Protein AF-A0A172Y1Y1-F1 (afdb_monomer_lite)

Organism: NCBI:txid1685010

Secondary structure (DSSP, 8-state):
---EE-TTTS-TT-EEEE-TTS---BTTB-EEE-SSEEEESEEEE-S-SS--EEEESSTT-EEEESS-EEPPTT-EEE-SEEEE--SSS-EEEE-TT-BB-SEEEE-SSSEEEESS-EEEEEEEEEE-SEEEE-TT--EEEEEES-SS---S-EEEE-TTPPEEEEEE--GGG-EEE---

Structure (mmCIF, N/CA/C/O backbone):
data_AF-A0A172Y1Y1-F1
#
_entry.id   AF-A0A172Y1Y1-F1
#
loop_
_atom_site.group_PDB
_atom_site.id
_atom_site.type_symbol
_atom_site.label_atom_id
_atom_site.label_alt_id
_atom_site.label_comp_id
_atom_site.label_asym_id
_atom_site.label_entity_id
_atom_site.label_seq_id
_atom_site.pdbx_PDB_ins_code
_atom_site.Cartn_x
_atom_site.Cartn_y
_atom_site.Cartn_z
_atom_site.occupancy
_atom_site.B_iso_or_equiv
_atom_site.auth_seq_id
_atom_site.auth_comp_id
_atom_site.auth_asym_id
_atom_site.auth_atom_id
_atom_site.pdbx_PDB_model_num
ATOM 1 N N . MET A 1 1 ? 12.593 6.232 -21.338 1.00 42.94 1 MET A N 1
ATOM 2 C CA . MET A 1 1 ? 11.760 7.254 -20.679 1.00 42.94 1 MET A CA 1
ATOM 3 C C . MET A 1 1 ? 11.724 6.857 -19.220 1.00 42.94 1 MET A C 1
ATOM 5 O O . MET A 1 1 ? 11.382 5.720 -18.938 1.00 42.94 1 MET A O 1
ATOM 9 N N . GLU A 1 2 ? 12.239 7.693 -18.331 1.00 46.41 2 GLU A N 1
ATOM 10 C CA . GLU A 1 2 ? 12.316 7.378 -16.904 1.00 46.41 2 GLU A CA 1
ATOM 11 C C . GLU A 1 2 ? 10.924 7.596 -16.297 1.00 46.41 2 GLU A C 1
ATOM 13 O O . GLU A 1 2 ? 10.360 8.683 -16.427 1.00 46.41 2 GLU A O 1
ATOM 18 N N . HIS A 1 3 ? 10.318 6.560 -15.716 1.00 62.78 3 HIS A N 1
ATOM 19 C CA . HIS A 1 3 ? 8.950 6.640 -15.205 1.00 62.78 3 HIS A CA 1
ATOM 20 C C . HIS A 1 3 ? 8.958 7.238 -13.791 1.00 62.78 3 HIS A C 1
ATOM 22 O O . HIS A 1 3 ? 8.973 6.529 -12.790 1.00 62.78 3 HIS A O 1
ATOM 28 N N . GLN A 1 4 ? 9.000 8.563 -13.703 1.00 65.19 4 GLN A N 1
ATOM 29 C CA . GLN A 1 4 ? 8.996 9.281 -12.428 1.00 65.19 4 GLN A CA 1
ATOM 30 C C . GLN A 1 4 ? 7.558 9.581 -11.968 1.00 65.19 4 GLN A C 1
ATOM 32 O O . GLN A 1 4 ? 6.701 9.934 -12.779 1.00 65.19 4 GLN A O 1
ATOM 37 N N . PHE A 1 5 ? 7.292 9.446 -10.666 1.00 65.81 5 PHE A N 1
ATOM 38 C CA . PHE A 1 5 ? 6.004 9.759 -10.041 1.00 65.81 5 PHE A CA 1
ATOM 39 C C . PHE A 1 5 ? 6.168 10.984 -9.121 1.00 65.81 5 PHE A C 1
ATOM 41 O O . PHE A 1 5 ? 6.766 10.886 -8.047 1.00 65.81 5 PHE A O 1
ATOM 48 N N . GLN A 1 6 ? 5.683 12.149 -9.572 1.00 56.75 6 GLN A N 1
ATOM 49 C CA . GLN A 1 6 ? 5.956 13.474 -8.987 1.00 56.75 6 GLN A CA 1
ATOM 50 C C . GLN A 1 6 ? 4.693 14.196 -8.490 1.00 56.75 6 GLN A C 1
ATOM 52 O O . GLN A 1 6 ? 3.586 13.936 -8.962 1.00 56.75 6 GLN A O 1
ATOM 57 N N . GLN A 1 7 ? 4.887 15.132 -7.551 1.00 44.12 7 GLN A N 1
ATOM 58 C CA . GLN A 1 7 ? 3.869 16.091 -7.108 1.00 44.12 7 GLN A CA 1
ATOM 59 C C . GLN A 1 7 ? 3.574 17.062 -8.257 1.00 44.12 7 GLN A C 1
ATOM 61 O O . GLN A 1 7 ? 4.461 17.323 -9.065 1.00 44.12 7 GLN A O 1
ATOM 66 N N . ASP A 1 8 ? 2.340 17.557 -8.344 1.00 44.25 8 ASP A N 1
ATOM 67 C CA . ASP A 1 8 ? 1.837 18.475 -9.385 1.00 44.25 8 ASP A CA 1
ATOM 68 C C . ASP A 1 8 ? 1.696 17.887 -10.804 1.00 44.25 8 ASP A C 1
ATOM 70 O O . ASP A 1 8 ? 1.187 18.555 -11.702 1.00 44.25 8 ASP A O 1
ATOM 74 N N . VAL A 1 9 ? 2.046 16.610 -10.999 1.00 56.53 9 VAL A N 1
ATOM 75 C CA . VAL A 1 9 ? 1.754 15.859 -12.237 1.00 56.53 9 VAL A CA 1
ATOM 76 C C . VAL A 1 9 ? 0.433 15.084 -12.127 1.00 56.53 9 VAL A C 1
ATOM 78 O O . VAL A 1 9 ? -0.249 14.878 -13.130 1.00 56.53 9 VAL A O 1
ATOM 81 N N . TYR A 1 10 ? 0.030 14.704 -10.909 1.00 62.12 10 TYR A N 1
ATOM 82 C CA . TYR A 1 10 ? -1.173 13.910 -10.653 1.00 62.12 10 TYR A CA 1
ATOM 83 C C . TYR A 1 10 ? -1.943 14.456 -9.436 1.00 62.12 10 TYR A C 1
ATOM 85 O O . TYR A 1 10 ? -1.545 14.206 -8.298 1.00 62.12 10 TYR A O 1
ATOM 93 N N . PRO A 1 11 ? -3.034 15.223 -9.626 1.00 67.62 11 PRO A N 1
ATOM 94 C CA . PRO A 1 11 ? -3.886 15.650 -8.516 1.00 67.62 11 PRO A CA 1
ATOM 95 C C . PRO A 1 11 ? -4.591 14.465 -7.819 1.00 67.62 11 PRO A C 1
ATOM 97 O O . PRO A 1 11 ? -4.725 13.399 -8.430 1.00 67.62 11 PRO A O 1
ATOM 100 N N . PRO A 1 12 ? -5.144 14.655 -6.601 1.00 66.25 12 PRO A N 1
ATOM 101 C CA . PRO A 1 12 ? -5.917 13.655 -5.837 1.00 66.25 12 PRO A CA 1
ATOM 102 C C . PRO A 1 12 ? -7.117 13.025 -6.562 1.00 66.25 12 PRO A C 1
ATOM 104 O O . PRO A 1 12 ? -7.664 12.031 -6.096 1.00 66.25 12 PRO A O 1
ATOM 107 N N . GLU A 1 13 ? -7.535 13.606 -7.685 1.00 78.25 13 GLU A N 1
ATOM 108 C CA . GLU A 1 13 ? -8.611 13.136 -8.569 1.00 78.25 13 GLU A CA 1
ATOM 109 C C . GLU A 1 13 ? -8.103 12.130 -9.627 1.00 78.25 13 GLU A C 1
ATOM 111 O O . GLU A 1 13 ? -8.882 11.460 -10.301 1.00 78.25 13 GLU A O 1
ATOM 116 N N . THR A 1 14 ? -6.783 12.003 -9.794 1.00 84.38 14 THR A N 1
ATOM 117 C CA . THR A 1 14 ? -6.180 11.261 -10.907 1.00 84.38 14 THR A CA 1
ATOM 118 C C . THR A 1 14 ? -6.249 9.753 -10.722 1.00 84.38 14 THR A C 1
ATOM 120 O O . THR A 1 14 ? -5.882 9.224 -9.676 1.00 84.38 14 THR A O 1
ATOM 123 N N . ILE A 1 15 ? -6.610 9.038 -11.784 1.00 88.00 15 ILE A N 1
ATOM 124 C CA . ILE A 1 15 ? -6.483 7.581 -11.862 1.00 88.00 15 ILE A CA 1
ATOM 125 C C . ILE A 1 15 ? -5.181 7.231 -12.587 1.00 88.00 15 ILE A C 1
ATOM 127 O O . ILE A 1 15 ? -4.962 7.654 -13.719 1.00 88.00 15 ILE A O 1
ATOM 131 N N . ILE A 1 16 ? -4.331 6.438 -11.939 1.00 91.38 16 ILE A N 1
ATOM 132 C CA . ILE A 1 16 ? -3.037 5.992 -12.456 1.00 91.38 16 ILE A CA 1
ATOM 133 C C . ILE A 1 16 ? -3.127 4.527 -12.867 1.00 91.38 16 ILE A C 1
ATOM 135 O O . ILE A 1 16 ? -3.563 3.679 -12.086 1.00 91.38 16 ILE A O 1
ATOM 139 N N . PHE A 1 17 ? -2.678 4.223 -14.083 1.00 91.50 17 PHE A N 1
ATOM 140 C CA . PHE A 1 17 ? -2.706 2.873 -14.634 1.00 91.50 17 PHE A CA 1
ATOM 141 C C . PHE A 1 17 ? -1.352 2.497 -15.239 1.00 91.50 17 PHE A C 1
ATOM 143 O O . PHE A 1 17 ? -0.873 3.162 -16.157 1.00 91.50 17 PHE A O 1
ATOM 150 N N . PHE A 1 18 ? -0.766 1.409 -14.743 1.00 94.75 18 PHE A N 1
ATOM 151 C CA . PHE A 1 18 ? 0.423 0.780 -15.306 1.00 94.75 18 PHE A CA 1
ATOM 152 C C . PHE A 1 18 ? 0.063 -0.587 -15.892 1.00 94.75 18 PHE A C 1
ATOM 154 O O . PHE A 1 18 ? -0.494 -1.438 -15.195 1.00 94.75 18 PHE A O 1
ATOM 161 N N . ASN A 1 19 ? 0.390 -0.805 -17.166 1.00 93.44 19 ASN A N 1
ATOM 162 C CA . ASN A 1 19 ? 0.084 -2.028 -17.904 1.00 93.44 19 ASN A CA 1
ATOM 163 C C . ASN A 1 19 ? 1.191 -2.441 -18.882 1.00 93.44 19 ASN A C 1
ATOM 165 O O . ASN A 1 19 ? 2.274 -1.861 -18.912 1.00 93.44 19 ASN A O 1
ATOM 169 N N . GLN A 1 20 ? 0.898 -3.430 -19.729 1.00 92.44 20 GLN A N 1
ATOM 170 C CA . GLN A 1 20 ? 1.795 -3.907 -20.789 1.00 92.44 20 GLN A CA 1
ATOM 171 C C . GLN A 1 20 ? 2.291 -2.812 -21.753 1.00 92.44 20 GLN A C 1
ATOM 173 O O . GLN A 1 20 ? 3.304 -2.998 -22.419 1.00 92.44 20 GLN A O 1
ATOM 178 N N . PHE A 1 21 ? 1.593 -1.676 -21.838 1.00 91.69 21 PHE A N 1
ATOM 179 C CA . PHE A 1 21 ? 1.941 -0.535 -22.687 1.00 91.69 21 PHE A CA 1
ATOM 180 C C . PHE A 1 21 ? 2.674 0.579 -21.927 1.00 91.69 21 PHE A C 1
ATOM 182 O O . PHE A 1 21 ? 3.072 1.570 -22.532 1.00 91.69 21 PHE A O 1
ATOM 189 N N . SER A 1 22 ? 2.907 0.421 -20.623 1.00 90.06 22 SER A N 1
ATOM 190 C CA . SER A 1 22 ? 3.614 1.401 -19.791 1.00 90.06 22 SER A CA 1
ATOM 191 C C . SER A 1 22 ? 5.136 1.338 -19.916 1.00 90.06 22 SER A C 1
ATOM 193 O O . SER A 1 22 ? 5.825 1.964 -19.123 1.00 90.06 22 SER A O 1
ATOM 195 N N . GLY A 1 23 ? 5.666 0.613 -20.903 1.00 87.81 23 GLY A N 1
ATOM 196 C CA . GLY A 1 23 ? 7.103 0.452 -21.110 1.00 87.81 23 GLY A CA 1
ATOM 197 C C . GLY A 1 23 ? 7.734 -0.632 -20.232 1.00 87.81 23 GLY A C 1
ATOM 198 O O . GLY A 1 23 ? 7.059 -1.382 -19.527 1.00 87.81 23 GLY A O 1
ATOM 199 N N . ALA A 1 24 ? 9.061 -0.745 -20.319 1.00 90.50 24 ALA A N 1
ATOM 200 C CA . ALA A 1 24 ? 9.832 -1.727 -19.565 1.00 90.50 24 ALA A CA 1
ATOM 201 C C . ALA A 1 24 ? 10.089 -1.222 -18.138 1.00 90.50 24 ALA A C 1
ATOM 203 O O . ALA A 1 24 ? 11.012 -0.444 -17.905 1.00 90.50 24 ALA A O 1
ATOM 204 N N . ILE A 1 25 ? 9.281 -1.689 -17.186 1.00 94.81 25 ILE A N 1
ATOM 205 C CA . ILE A 1 25 ? 9.436 -1.375 -15.763 1.00 94.81 25 ILE A CA 1
ATOM 206 C C . ILE A 1 25 ? 10.110 -2.560 -15.073 1.00 94.81 25 ILE A C 1
ATOM 208 O O . ILE A 1 25 ? 9.633 -3.690 -15.143 1.00 94.81 25 ILE A O 1
ATOM 212 N N . SER A 1 26 ? 11.238 -2.315 -14.411 1.00 95.06 26 SER A N 1
ATOM 213 C CA . SER A 1 26 ? 12.052 -3.355 -13.766 1.00 95.06 26 SER A CA 1
ATOM 214 C C . SER A 1 26 ? 12.946 -2.755 -12.681 1.00 95.06 26 SER A C 1
ATOM 216 O O . SER A 1 26 ? 12.922 -1.550 -12.455 1.00 95.06 26 SER A O 1
ATOM 218 N N . SER A 1 27 ? 13.795 -3.556 -12.036 1.00 94.50 27 SER A N 1
ATOM 219 C CA . SER A 1 27 ? 14.809 -3.028 -11.112 1.00 94.50 27 SER A CA 1
ATOM 220 C C . SER A 1 27 ? 15.842 -2.111 -11.780 1.00 94.50 27 SER A C 1
ATOM 222 O O . SER A 1 27 ? 16.372 -1.223 -11.120 1.00 94.50 27 SER A O 1
ATOM 224 N N . ALA A 1 28 ? 16.108 -2.287 -13.079 1.00 94.25 28 ALA A N 1
ATOM 225 C CA . ALA A 1 28 ? 17.008 -1.426 -13.849 1.00 94.25 28 ALA A CA 1
ATOM 226 C C . ALA A 1 28 ? 16.331 -0.130 -14.333 1.00 94.25 28 ALA A C 1
ATOM 228 O O . ALA A 1 28 ? 16.999 0.799 -14.781 1.00 94.25 28 ALA A O 1
ATOM 229 N N . SER A 1 29 ? 15.000 -0.072 -14.296 1.00 93.81 29 SER A N 1
ATOM 230 C CA . SER A 1 29 ? 14.203 1.090 -14.705 1.00 93.81 29 SER A CA 1
ATOM 231 C C . SER A 1 29 ? 12.899 1.112 -13.902 1.00 93.81 29 SER A C 1
ATOM 233 O O . SER A 1 29 ? 11.846 0.736 -14.426 1.00 93.81 29 SER A O 1
ATOM 235 N N . PRO A 1 30 ? 12.968 1.447 -12.602 1.00 95.56 30 PRO A N 1
ATOM 236 C CA . PRO A 1 30 ? 11.804 1.414 -11.730 1.00 95.56 30 PRO A CA 1
ATOM 237 C C . PRO A 1 30 ? 10.872 2.594 -11.981 1.00 95.56 30 PRO A C 1
ATOM 239 O O . PRO A 1 30 ? 11.288 3.642 -12.477 1.00 95.56 30 PRO A O 1
ATOM 242 N N . VAL A 1 31 ? 9.622 2.451 -11.537 1.00 95.75 31 VAL A N 1
ATOM 243 C CA . VAL A 1 31 ? 8.805 3.625 -11.226 1.00 95.75 31 VAL A CA 1
ATOM 244 C C . VAL A 1 31 ? 9.222 4.123 -9.850 1.00 95.75 31 VAL A C 1
ATOM 246 O O . VAL A 1 31 ? 9.234 3.342 -8.900 1.00 95.75 31 VAL A O 1
ATOM 249 N N . THR A 1 32 ? 9.563 5.406 -9.738 1.00 95.69 32 THR A N 1
ATOM 250 C CA . THR A 1 32 ? 10.076 5.979 -8.485 1.00 95.69 32 THR A CA 1
ATOM 251 C C . THR A 1 32 ? 9.197 7.126 -7.999 1.00 95.69 32 THR A C 1
ATOM 253 O O . THR A 1 32 ? 8.946 8.078 -8.736 1.00 95.69 32 THR A O 1
ATOM 256 N N . VAL A 1 33 ? 8.776 7.078 -6.732 1.00 95.06 33 VAL A N 1
ATOM 257 C CA . VAL A 1 33 ? 8.280 8.252 -6.002 1.00 95.06 33 VAL A CA 1
ATOM 258 C C . VAL A 1 33 ? 9.491 9.114 -5.653 1.00 95.06 33 VAL A C 1
ATOM 260 O O . VAL A 1 33 ? 10.210 8.842 -4.686 1.00 95.06 33 VAL A O 1
ATOM 263 N N . ASN A 1 34 ? 9.757 10.135 -6.462 1.00 91.94 34 ASN A N 1
ATOM 264 C CA . ASN A 1 34 ? 10.954 10.984 -6.369 1.00 91.94 34 ASN A CA 1
ATOM 265 C C . ASN A 1 34 ? 10.668 12.399 -5.838 1.00 91.94 34 ASN A C 1
ATOM 267 O O . ASN A 1 34 ? 11.529 13.271 -5.899 1.00 91.94 34 ASN A O 1
ATOM 271 N N . THR A 1 35 ? 9.482 12.611 -5.276 1.00 88.81 35 THR A N 1
ATOM 272 C CA . THR A 1 35 ? 9.077 13.831 -4.569 1.00 88.81 35 THR A CA 1
ATOM 273 C C . THR A 1 35 ? 8.783 13.522 -3.099 1.00 88.81 35 THR A C 1
ATOM 275 O O . THR A 1 35 ? 8.554 12.367 -2.736 1.00 88.81 35 THR A O 1
ATOM 278 N N . THR A 1 36 ? 8.732 14.552 -2.254 1.00 90.94 36 THR A N 1
ATOM 279 C CA . THR A 1 36 ? 8.300 14.422 -0.858 1.00 90.94 36 THR A CA 1
ATOM 280 C C . THR A 1 36 ? 6.903 13.807 -0.755 1.00 90.94 36 THR A C 1
ATOM 282 O O . THR A 1 36 ? 6.695 12.914 0.065 1.00 90.94 36 THR A O 1
ATOM 285 N N . THR A 1 37 ? 5.961 14.246 -1.595 1.00 91.38 37 THR A N 1
ATOM 286 C CA . THR A 1 37 ? 4.584 13.733 -1.615 1.00 91.38 37 THR A CA 1
ATOM 287 C C . THR A 1 37 ? 4.105 13.553 -3.045 1.00 91.38 37 THR A C 1
ATOM 289 O O . THR A 1 37 ? 4.014 14.526 -3.780 1.00 91.38 37 THR A O 1
ATOM 292 N N . ALA A 1 38 ? 3.766 12.331 -3.439 1.00 92.94 38 ALA A N 1
ATOM 293 C CA . ALA A 1 38 ? 3.063 12.063 -4.688 1.00 92.94 38 ALA A CA 1
ATOM 294 C C . ALA A 1 38 ? 1.638 11.594 -4.398 1.00 92.94 38 ALA A C 1
ATOM 296 O O . ALA A 1 38 ? 1.398 10.938 -3.383 1.00 92.94 38 ALA A O 1
ATOM 297 N N . GLU A 1 39 ? 0.692 11.929 -5.271 1.00 93.50 39 GLU A N 1
ATOM 298 C CA . GLU A 1 39 ? -0.735 11.772 -4.991 1.00 93.50 39 GLU A CA 1
ATOM 299 C C . GLU A 1 39 ? -1.476 11.131 -6.166 1.00 93.50 39 GLU A C 1
ATOM 301 O O . GLU A 1 39 ? -1.109 11.303 -7.325 1.00 93.50 39 GLU A O 1
ATOM 306 N N . CYS A 1 40 ? -2.516 10.359 -5.868 1.00 94.25 40 CYS A N 1
ATOM 307 C CA . CYS A 1 40 ? -3.469 9.859 -6.857 1.00 94.25 40 CYS A CA 1
ATOM 308 C C . CYS A 1 40 ? -4.797 9.506 -6.187 1.00 94.25 40 CYS A C 1
ATOM 310 O O . CYS A 1 40 ? -4.840 9.226 -4.990 1.00 94.25 40 CYS A O 1
ATOM 312 N N . ASN A 1 41 ? -5.878 9.471 -6.960 1.00 94.75 41 ASN A N 1
ATOM 313 C CA . ASN A 1 41 ? -7.135 8.886 -6.519 1.00 94.75 41 ASN A CA 1
ATOM 314 C C . ASN A 1 41 ? -7.008 7.365 -6.460 1.00 94.75 41 ASN A C 1
ATOM 316 O O . ASN A 1 41 ? -6.939 6.782 -5.384 1.00 94.75 4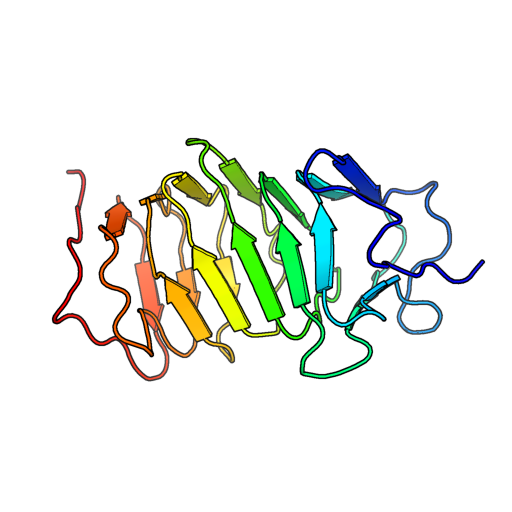1 ASN A O 1
ATOM 320 N N . ASN A 1 42 ? -6.905 6.734 -7.628 1.00 96.62 42 ASN A N 1
ATOM 321 C CA . ASN A 1 42 ? -6.781 5.291 -7.761 1.00 96.62 42 ASN A CA 1
ATOM 322 C C . ASN A 1 42 ? -5.454 4.958 -8.426 1.00 96.62 42 ASN A C 1
ATOM 324 O O . ASN A 1 42 ? -5.009 5.679 -9.319 1.00 96.62 42 ASN A O 1
ATOM 328 N N . ILE A 1 43 ? -4.861 3.834 -8.045 1.00 97.31 43 ILE A N 1
ATOM 329 C CA . ILE A 1 43 ? -3.676 3.300 -8.713 1.00 97.31 43 ILE A CA 1
ATOM 330 C C . ILE A 1 43 ? -3.881 1.831 -9.045 1.00 97.31 43 ILE A C 1
ATOM 332 O O . ILE A 1 43 ? -4.360 1.046 -8.229 1.00 97.31 43 ILE A O 1
ATOM 336 N N . THR A 1 44 ? -3.547 1.442 -10.268 1.00 98.12 44 THR A N 1
ATOM 337 C CA . THR A 1 44 ? -3.659 0.056 -10.717 1.00 98.12 44 THR A CA 1
ATOM 338 C C . THR A 1 44 ? -2.430 -0.349 -11.508 1.00 98.12 44 THR A C 1
ATOM 340 O O . THR A 1 44 ? -2.030 0.328 -12.451 1.00 98.12 44 THR A O 1
ATOM 343 N N . TRP A 1 45 ? -1.864 -1.486 -11.125 1.00 98.06 45 TRP A N 1
ATOM 344 C CA . TRP A 1 45 ? -0.819 -2.202 -11.838 1.00 98.06 45 TRP A CA 1
ATOM 345 C C . TRP A 1 45 ? -1.399 -3.516 -12.346 1.00 98.06 45 TRP A C 1
ATOM 347 O O . TRP A 1 45 ? -1.857 -4.334 -11.548 1.00 98.06 45 TRP A O 1
ATOM 357 N N . ASN A 1 46 ? -1.399 -3.721 -13.663 1.00 96.31 46 ASN A N 1
ATOM 358 C CA . ASN A 1 46 ? -1.902 -4.952 -14.263 1.00 96.31 46 ASN A CA 1
ATOM 359 C C . ASN A 1 46 ? -1.310 -5.215 -15.655 1.00 96.31 46 ASN A C 1
ATOM 361 O O . ASN A 1 46 ? -1.469 -4.409 -16.567 1.00 96.31 46 ASN A O 1
ATOM 365 N N . GLY A 1 47 ? -0.695 -6.378 -15.849 1.00 95.62 47 GLY A N 1
ATOM 366 C CA . GLY A 1 47 ? -0.124 -6.801 -17.129 1.00 95.62 47 GLY A CA 1
ATOM 367 C C . GLY A 1 47 ? 1.213 -6.146 -17.499 1.00 95.62 47 GLY A C 1
ATOM 368 O O . GLY A 1 47 ? 1.648 -6.277 -18.638 1.00 95.62 47 GLY A O 1
ATOM 369 N N . VAL A 1 48 ? 1.890 -5.449 -16.583 1.00 96.06 48 VAL A N 1
ATOM 370 C CA . VAL A 1 48 ? 3.271 -4.988 -16.794 1.00 96.06 48 VAL A CA 1
ATOM 371 C C . VAL A 1 48 ? 4.192 -6.208 -16.888 1.00 96.06 48 VAL A C 1
ATOM 373 O O . VAL A 1 48 ? 4.163 -7.084 -16.026 1.00 96.06 48 VAL A O 1
ATOM 376 N N . ALA A 1 49 ? 5.007 -6.289 -17.937 1.00 94.12 49 ALA A N 1
ATOM 377 C CA . ALA A 1 49 ? 5.855 -7.454 -18.174 1.00 94.12 49 ALA A CA 1
ATOM 378 C C . ALA A 1 49 ? 6.928 -7.642 -17.081 1.00 94.12 49 ALA A C 1
ATOM 380 O O . ALA A 1 49 ? 7.511 -6.678 -16.586 1.00 94.12 49 ALA A O 1
ATOM 381 N N . GLY A 1 50 ? 7.239 -8.902 -16.759 1.00 94.56 50 GLY A N 1
ATOM 382 C CA . GLY A 1 50 ? 8.309 -9.262 -15.826 1.00 94.56 50 GLY A CA 1
ATOM 383 C C . GLY A 1 50 ? 7.975 -8.979 -14.357 1.00 94.56 50 GLY A C 1
ATOM 384 O O . GLY A 1 50 ? 6.866 -9.238 -13.896 1.00 94.56 50 GLY A O 1
ATOM 385 N N . THR A 1 51 ? 8.970 -8.486 -13.615 1.00 97.31 51 THR A N 1
ATOM 386 C CA . THR A 1 51 ? 8.888 -8.158 -12.182 1.00 97.31 51 THR A CA 1
ATOM 387 C C . THR A 1 51 ? 9.032 -6.642 -12.018 1.00 97.31 51 THR A C 1
ATOM 389 O O . THR A 1 51 ? 10.145 -6.154 -11.791 1.00 97.31 51 THR A O 1
ATOM 392 N N . PRO A 1 52 ? 7.946 -5.866 -12.180 1.00 97.62 52 PRO A N 1
ATOM 393 C CA . PRO A 1 52 ? 8.021 -4.416 -12.070 1.00 97.62 52 PRO A CA 1
ATOM 394 C C . PRO A 1 52 ? 8.420 -3.984 -10.657 1.00 97.62 52 PRO A C 1
ATOM 396 O O . PRO A 1 52 ? 7.993 -4.585 -9.668 1.00 97.62 52 PRO A O 1
ATOM 399 N N . LEU A 1 53 ? 9.228 -2.926 -10.571 1.00 98.06 53 LEU A N 1
ATOM 400 C CA . LEU A 1 53 ? 9.639 -2.302 -9.316 1.00 98.06 53 LEU A CA 1
ATOM 401 C C . LEU A 1 53 ? 8.974 -0.931 -9.177 1.00 98.06 53 LEU A C 1
ATOM 403 O O . LEU A 1 53 ? 9.137 -0.072 -10.046 1.00 98.06 53 LEU A O 1
ATOM 407 N N . PHE A 1 54 ? 8.268 -0.736 -8.063 1.00 98.06 54 PHE A N 1
ATOM 408 C CA . PHE A 1 54 ? 7.763 0.561 -7.629 1.00 98.06 54 PHE A CA 1
ATOM 409 C C . PHE A 1 54 ? 8.402 0.926 -6.289 1.00 98.06 54 PHE A C 1
ATOM 411 O O . PHE A 1 54 ? 8.187 0.226 -5.298 1.00 98.06 54 PHE A O 1
ATOM 418 N N . ASN A 1 55 ? 9.214 1.980 -6.249 1.00 97.69 55 ASN A N 1
ATOM 419 C CA . ASN A 1 55 ? 9.997 2.348 -5.069 1.00 97.69 55 ASN A CA 1
ATOM 420 C C . ASN A 1 55 ? 9.904 3.842 -4.733 1.00 97.69 55 ASN A C 1
ATOM 422 O O . ASN A 1 55 ? 9.307 4.638 -5.454 1.00 97.69 55 ASN A O 1
ATOM 426 N N . SER A 1 56 ? 10.505 4.217 -3.606 1.00 97.00 56 SER A N 1
ATOM 427 C CA . SER A 1 56 ? 10.749 5.612 -3.238 1.00 97.00 56 SER A CA 1
ATOM 428 C C . SER A 1 56 ? 12.221 5.962 -3.438 1.00 97.00 56 SER A C 1
ATOM 430 O O . SER A 1 56 ? 13.091 5.152 -3.129 1.00 97.00 56 SER A O 1
ATOM 432 N N . ALA A 1 57 ? 12.507 7.193 -3.872 1.00 95.50 57 ALA A N 1
ATOM 433 C CA . ALA A 1 57 ? 13.884 7.689 -3.935 1.00 95.50 57 ALA A CA 1
ATOM 434 C C . ALA A 1 57 ? 14.496 7.879 -2.533 1.00 95.50 57 ALA A C 1
ATOM 436 O O . ALA A 1 57 ? 15.683 7.638 -2.343 1.00 95.50 57 ALA A O 1
ATOM 437 N N . ASN A 1 58 ? 13.681 8.284 -1.548 1.00 94.69 58 ASN A N 1
ATOM 438 C CA . ASN A 1 58 ? 14.097 8.508 -0.161 1.00 94.69 58 ASN A CA 1
ATOM 439 C C . ASN A 1 58 ? 13.119 7.877 0.838 1.00 94.69 58 ASN A C 1
ATOM 441 O O . ASN A 1 58 ? 11.940 7.688 0.538 1.00 94.69 58 ASN A O 1
ATOM 445 N N . ALA A 1 59 ? 13.586 7.636 2.067 1.00 94.25 59 ALA A N 1
ATOM 446 C CA . ALA A 1 59 ? 12.790 7.021 3.135 1.00 94.25 59 ALA A CA 1
ATOM 447 C C . ALA A 1 59 ? 11.605 7.881 3.627 1.00 94.25 59 ALA A C 1
ATOM 449 O O . ALA A 1 59 ? 10.697 7.359 4.266 1.00 94.25 59 ALA A O 1
ATOM 450 N N . SER A 1 60 ? 11.609 9.187 3.342 1.00 91.75 60 SER A N 1
ATOM 451 C CA . SER A 1 60 ? 10.527 10.122 3.680 1.00 91.75 60 SER A CA 1
ATOM 452 C C . SER A 1 60 ? 9.537 10.362 2.534 1.00 91.75 60 SER A C 1
ATOM 454 O O . SER A 1 60 ? 8.502 10.993 2.751 1.00 91.75 60 SER A O 1
ATOM 456 N N . ASN A 1 61 ? 9.832 9.877 1.322 1.00 95.12 61 ASN A N 1
ATOM 457 C CA . ASN A 1 61 ? 8.962 10.094 0.171 1.00 95.12 61 ASN A CA 1
ATOM 458 C C . ASN A 1 61 ? 7.680 9.278 0.327 1.00 95.12 61 ASN A C 1
ATOM 460 O O . ASN A 1 61 ? 7.715 8.060 0.536 1.00 95.12 61 ASN A O 1
ATOM 464 N N . THR A 1 62 ? 6.559 9.974 0.193 1.00 95.19 62 THR A N 1
ATOM 465 C CA . THR A 1 62 ? 5.234 9.472 0.535 1.00 95.19 62 THR A CA 1
ATOM 466 C C . THR A 1 62 ? 4.357 9.352 -0.703 1.00 95.19 62 THR A C 1
ATOM 468 O O . THR A 1 62 ? 4.292 10.276 -1.512 1.00 95.19 62 THR A O 1
ATOM 471 N N . LEU A 1 63 ? 3.631 8.240 -0.813 1.00 96.94 63 LEU A N 1
ATOM 472 C CA . LEU A 1 63 ? 2.539 8.063 -1.765 1.00 96.94 63 LEU A CA 1
ATOM 473 C C . LEU A 1 63 ? 1.192 8.216 -1.049 1.00 96.94 63 LEU A C 1
ATOM 475 O O . LEU A 1 63 ? 0.853 7.394 -0.198 1.00 96.94 63 LEU A O 1
ATOM 479 N N . ASN A 1 64 ? 0.412 9.233 -1.407 1.00 96.69 64 ASN A N 1
ATOM 480 C CA . ASN A 1 64 ? -0.975 9.386 -0.977 1.00 96.69 64 ASN A CA 1
ATOM 481 C C . ASN A 1 64 ? -1.917 8.786 -2.034 1.00 96.69 64 ASN A C 1
ATOM 483 O O . ASN A 1 64 ? -1.878 9.164 -3.205 1.00 96.69 64 ASN A O 1
ATOM 487 N N . ILE A 1 65 ? -2.790 7.877 -1.608 1.00 97.69 65 ILE A N 1
ATOM 488 C CA . ILE A 1 65 ? -3.830 7.255 -2.431 1.00 97.69 65 ILE A CA 1
ATOM 489 C C . ILE A 1 65 ? -5.180 7.636 -1.823 1.00 97.69 65 ILE A C 1
ATOM 491 O O . ILE A 1 65 ? -5.471 7.280 -0.678 1.00 97.69 65 ILE A O 1
ATOM 495 N N . PHE A 1 66 ? -6.001 8.378 -2.563 1.00 96.38 66 PHE A N 1
ATOM 496 C CA . PHE A 1 66 ? -7.271 8.909 -2.057 1.00 96.38 66 PHE A CA 1
ATOM 497 C C . PHE A 1 66 ? -8.472 7.969 -2.258 1.00 96.38 66 PHE A C 1
ATOM 499 O O . PHE A 1 66 ? -9.539 8.176 -1.675 1.00 96.38 66 PHE A O 1
ATOM 506 N N . GLY A 1 67 ? -8.276 6.906 -3.031 1.00 96.81 67 GLY A N 1
ATOM 507 C CA . GLY A 1 67 ? -9.262 5.895 -3.382 1.00 96.81 67 GLY A CA 1
ATOM 508 C C . GLY A 1 67 ? -8.718 4.472 -3.231 1.00 96.81 67 GLY A C 1
ATOM 509 O O . GLY A 1 67 ? -8.219 4.084 -2.171 1.00 96.81 67 GLY A O 1
ATOM 510 N N . SER A 1 68 ? -8.868 3.685 -4.292 1.00 98.44 68 SER A N 1
ATOM 511 C CA . SER A 1 68 ? -8.596 2.247 -4.375 1.00 98.44 68 SER A CA 1
ATOM 512 C C . SER A 1 68 ? -7.206 1.937 -4.939 1.00 98.44 68 SER A C 1
ATOM 514 O O . SER A 1 68 ? -6.622 2.724 -5.689 1.00 98.44 68 SER A O 1
ATOM 516 N N . SER A 1 69 ? -6.684 0.752 -4.620 1.00 98.69 69 SER A N 1
ATOM 517 C CA . SER A 1 69 ? -5.424 0.254 -5.177 1.00 98.69 69 SER A CA 1
ATOM 518 C C . SER A 1 69 ? -5.538 -1.184 -5.671 1.00 98.69 69 SER A C 1
ATOM 520 O O . SER A 1 69 ? -6.198 -2.026 -5.060 1.00 98.69 69 SER A O 1
ATOM 522 N N . VAL A 1 70 ? -4.869 -1.464 -6.787 1.00 98.81 70 VAL A N 1
ATOM 523 C CA . VAL A 1 70 ? -4.675 -2.816 -7.317 1.00 98.81 70 VAL A CA 1
ATOM 524 C C . VAL A 1 70 ? -3.204 -2.981 -7.668 1.00 98.81 70 VAL A C 1
ATOM 526 O O . VAL A 1 70 ? -2.680 -2.279 -8.534 1.00 98.81 70 VAL A O 1
ATOM 529 N N . TRP A 1 71 ? -2.531 -3.903 -6.993 1.00 98.69 71 TRP A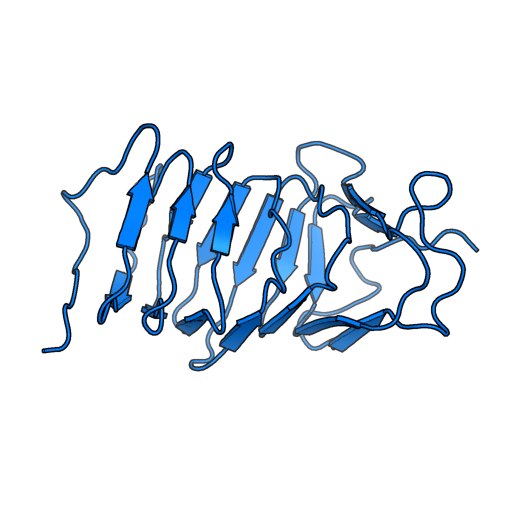 N 1
ATOM 530 C CA . TRP A 1 71 ? -1.131 -4.239 -7.245 1.00 98.69 71 TRP A CA 1
ATOM 531 C C . TRP A 1 71 ? -1.038 -5.474 -8.140 1.00 98.69 71 TRP A C 1
ATOM 533 O O . TRP A 1 71 ? -1.944 -6.298 -8.147 1.00 98.69 71 TRP A O 1
ATOM 543 N N . GLN A 1 72 ? 0.035 -5.622 -8.913 1.00 98.06 72 GLN A N 1
ATOM 544 C CA . GLN A 1 72 ? 0.203 -6.774 -9.799 1.00 98.06 72 GLN A CA 1
ATOM 545 C C . GLN A 1 72 ? 0.948 -7.908 -9.090 1.00 98.06 72 GLN A C 1
ATOM 547 O O . GLN A 1 72 ? 2.015 -7.677 -8.522 1.00 98.06 72 GLN A O 1
ATOM 552 N N . THR A 1 73 ? 0.475 -9.150 -9.222 1.00 98.12 73 THR A N 1
ATOM 553 C CA . THR A 1 73 ? 1.214 -10.335 -8.758 1.00 98.12 73 THR A CA 1
ATOM 554 C C . THR A 1 73 ? 2.656 -10.345 -9.266 1.00 98.12 73 THR A C 1
ATOM 556 O O . THR A 1 73 ? 2.926 -10.129 -10.446 1.00 98.12 73 THR A O 1
ATOM 559 N N . GLY A 1 74 ? 3.598 -10.628 -8.366 1.00 97.19 74 GLY A N 1
ATOM 560 C CA . GLY A 1 74 ? 5.018 -10.712 -8.703 1.00 97.19 74 GLY A CA 1
ATOM 561 C C . GLY A 1 74 ? 5.732 -9.363 -8.833 1.00 97.19 74 GLY A C 1
ATOM 562 O O . GLY A 1 74 ? 6.916 -9.363 -9.156 1.00 97.19 74 GLY A O 1
ATOM 563 N N . MET A 1 75 ? 5.075 -8.226 -8.565 1.00 98.25 75 MET A N 1
ATOM 564 C CA . MET A 1 75 ? 5.770 -6.937 -8.468 1.00 98.25 75 MET A CA 1
ATOM 565 C C . MET A 1 75 ? 6.573 -6.801 -7.167 1.00 98.25 75 MET A C 1
ATOM 567 O O . MET A 1 75 ? 6.244 -7.392 -6.135 1.00 98.25 75 MET A O 1
ATOM 571 N N . LEU A 1 76 ? 7.588 -5.939 -7.198 1.00 98.44 76 LEU A N 1
ATOM 572 C CA . LEU A 1 76 ? 8.291 -5.462 -6.013 1.00 98.44 76 LEU A CA 1
ATOM 573 C C . LEU A 1 76 ? 7.713 -4.106 -5.597 1.00 98.44 76 LEU A C 1
ATOM 575 O O . LEU A 1 76 ? 7.953 -3.091 -6.251 1.00 98.44 76 LEU A O 1
ATOM 579 N N . TYR A 1 77 ? 6.963 -4.089 -4.494 1.00 98.56 77 TYR A N 1
ATOM 580 C CA . TYR A 1 77 ? 6.472 -2.858 -3.874 1.00 98.56 77 TYR A CA 1
ATOM 581 C C . TYR A 1 77 ? 7.425 -2.410 -2.763 1.00 98.56 77 TYR A C 1
ATOM 583 O O . TYR A 1 77 ? 7.515 -3.064 -1.725 1.00 98.56 77 TYR A O 1
ATOM 591 N N . GLN A 1 78 ? 8.141 -1.309 -2.985 1.00 98.25 78 GLN A N 1
ATOM 592 C CA . GLN A 1 78 ? 9.205 -0.779 -2.121 1.00 98.25 78 GLN A CA 1
ATOM 593 C C . GLN A 1 78 ? 9.039 0.720 -1.823 1.00 98.25 78 GLN A C 1
ATOM 595 O O . GLN A 1 78 ? 10.013 1.428 -1.561 1.00 98.25 78 GLN A O 1
ATOM 600 N N . VAL A 1 79 ? 7.810 1.232 -1.893 1.00 98.06 79 VAL A N 1
ATOM 601 C CA . VAL A 1 79 ? 7.504 2.614 -1.506 1.00 98.06 79 VAL A CA 1
ATOM 602 C C . VAL A 1 79 ? 7.648 2.747 0.010 1.00 98.06 79 VAL A C 1
ATOM 604 O O . VAL A 1 79 ? 7.078 1.963 0.760 1.00 98.06 79 VAL A O 1
ATOM 607 N N . ALA A 1 80 ? 8.412 3.736 0.474 1.00 96.50 80 ALA A N 1
ATOM 608 C CA . ALA A 1 80 ? 8.782 3.866 1.886 1.00 96.50 80 ALA A CA 1
ATOM 609 C C . ALA A 1 80 ? 7.584 4.155 2.810 1.00 96.50 80 ALA A C 1
ATOM 611 O O . ALA A 1 80 ? 7.494 3.599 3.909 1.00 96.50 80 ALA A O 1
ATOM 612 N N . VAL A 1 81 ? 6.660 5.011 2.360 1.00 96.88 81 VAL A N 1
ATOM 613 C CA . VAL A 1 81 ? 5.447 5.386 3.094 1.00 96.88 81 VAL A CA 1
ATOM 614 C C . VAL A 1 81 ? 4.264 5.441 2.135 1.00 96.88 81 VAL A C 1
ATOM 616 O O . VAL A 1 81 ? 4.303 6.140 1.124 1.00 96.88 81 VAL A O 1
ATOM 619 N N . THR A 1 82 ? 3.194 4.723 2.474 1.00 98.12 82 THR A N 1
ATOM 620 C CA . THR A 1 82 ? 1.934 4.726 1.721 1.00 98.12 82 THR A CA 1
ATOM 621 C C . THR A 1 82 ? 0.798 5.182 2.621 1.00 98.12 82 THR A C 1
ATOM 623 O O . THR A 1 82 ? 0.524 4.560 3.644 1.00 98.12 82 THR A O 1
ATOM 626 N N . ASN A 1 83 ? 0.100 6.243 2.238 1.00 97.25 83 ASN A N 1
ATOM 627 C CA . ASN A 1 83 ? -1.046 6.748 2.975 1.00 97.25 83 ASN A CA 1
ATOM 628 C C . ASN A 1 83 ? -2.313 6.574 2.147 1.00 97.25 83 ASN A C 1
ATOM 630 O O . ASN A 1 83 ? -2.4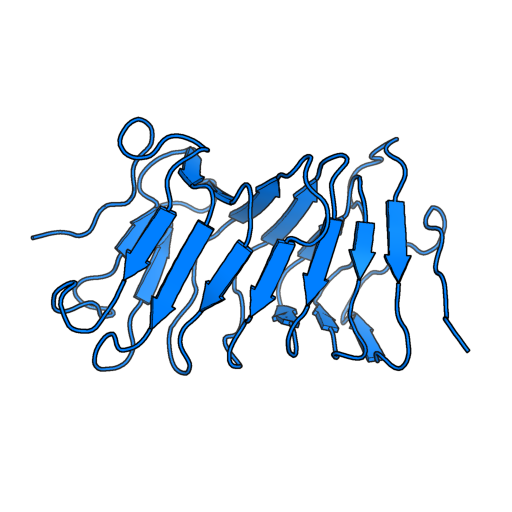70 7.193 1.099 1.00 97.25 83 ASN A O 1
ATOM 634 N N . TYR A 1 84 ? -3.258 5.807 2.664 1.00 97.69 84 TYR A N 1
ATOM 635 C CA . TYR A 1 84 ? -4.621 5.783 2.169 1.00 97.69 84 TYR A CA 1
ATOM 636 C C . TYR A 1 84 ? -5.418 6.892 2.860 1.00 97.69 84 TYR A C 1
ATOM 638 O O . TYR A 1 84 ? -5.605 6.869 4.082 1.00 97.69 84 TYR A O 1
ATOM 646 N N . ARG A 1 85 ? -5.850 7.895 2.084 1.00 95.12 85 ARG A N 1
ATOM 647 C CA . ARG A 1 85 ? -6.467 9.131 2.586 1.00 95.12 85 ARG A CA 1
ATOM 648 C C . ARG A 1 85 ? -7.799 9.419 1.912 1.00 95.12 85 ARG A C 1
ATOM 650 O O . ARG A 1 85 ? -7.820 10.037 0.865 1.00 95.12 85 ARG A O 1
ATOM 657 N N . SER A 1 86 ? -8.922 9.018 2.498 1.00 94.50 86 SER A N 1
ATOM 658 C CA . SER A 1 86 ? -10.218 9.129 1.818 1.00 94.50 86 SER A CA 1
ATOM 659 C C . SER A 1 86 ? -11.327 9.638 2.725 1.00 94.50 86 SER A C 1
ATOM 661 O O . SER A 1 86 ? -11.356 9.363 3.928 1.00 94.50 86 SER A O 1
ATOM 663 N N . THR A 1 87 ? -12.271 10.359 2.130 1.00 95.19 87 THR A N 1
ATOM 664 C CA . THR A 1 87 ? -13.580 10.677 2.716 1.00 95.19 87 THR A CA 1
ATOM 665 C C . THR A 1 87 ? -14.670 9.718 2.232 1.00 95.19 87 THR A C 1
ATOM 667 O O . THR A 1 87 ? -15.732 9.656 2.846 1.00 95.19 87 THR A O 1
ATOM 670 N N . ASN A 1 88 ? -14.404 8.941 1.177 1.00 95.38 88 ASN A N 1
ATOM 671 C CA . ASN A 1 88 ? -15.354 8.002 0.594 1.00 95.38 88 ASN A CA 1
ATOM 672 C C . ASN A 1 88 ? -15.302 6.653 1.311 1.00 95.38 88 ASN A C 1
ATOM 674 O O . ASN A 1 88 ? -14.238 6.191 1.726 1.00 95.38 88 ASN A O 1
ATOM 678 N N . ILE A 1 89 ? -16.456 6.004 1.435 1.00 95.25 89 ILE A N 1
ATOM 679 C CA . ILE A 1 89 ? -16.555 4.603 1.855 1.00 95.25 89 ILE A CA 1
ATOM 680 C C . ILE A 1 89 ? -16.454 3.677 0.639 1.00 95.25 89 ILE A C 1
ATOM 682 O O . ILE A 1 89 ? -16.778 4.076 -0.476 1.00 95.25 89 ILE A O 1
ATOM 686 N N . GLY A 1 90 ? -16.044 2.428 0.863 1.00 95.75 90 GLY A N 1
ATOM 687 C CA . GLY A 1 90 ? -16.026 1.407 -0.187 1.00 95.75 90 GLY A CA 1
ATOM 688 C C . GLY A 1 90 ? -14.790 1.424 -1.088 1.00 95.75 90 GLY A C 1
ATOM 689 O O . GLY A 1 90 ? -14.827 0.809 -2.147 1.00 95.75 90 GLY A O 1
ATOM 690 N N . ASN A 1 91 ? -13.697 2.082 -0.685 1.00 98.38 91 ASN A N 1
ATOM 691 C CA . ASN A 1 91 ? -12.429 1.966 -1.408 1.00 98.38 91 ASN A CA 1
ATOM 692 C C . ASN A 1 91 ? -11.897 0.535 -1.291 1.00 98.38 91 ASN A C 1
ATOM 694 O O . ASN A 1 91 ? -11.828 -0.003 -0.185 1.00 98.38 91 ASN A O 1
ATOM 698 N N . ILE A 1 92 ? -11.499 -0.071 -2.405 1.00 98.62 92 ILE A N 1
ATOM 699 C CA . ILE A 1 92 ? -11.072 -1.472 -2.454 1.00 98.62 92 ILE A CA 1
ATOM 700 C C . ILE A 1 92 ? -9.551 -1.536 -2.587 1.00 98.62 92 ILE A C 1
ATOM 702 O O . ILE A 1 92 ? -8.957 -0.843 -3.412 1.00 98.62 92 ILE A O 1
ATOM 706 N N . LEU A 1 93 ? -8.915 -2.383 -1.782 1.00 98.75 93 LEU A N 1
ATOM 707 C CA . LEU A 1 93 ? -7.487 -2.667 -1.872 1.00 98.75 93 LEU A CA 1
ATOM 708 C C . LEU A 1 93 ? -7.295 -4.114 -2.300 1.00 98.75 93 LEU A C 1
ATOM 710 O O . LEU A 1 93 ? -7.763 -5.021 -1.616 1.00 98.75 93 LEU A O 1
ATOM 714 N N . THR A 1 94 ? -6.599 -4.320 -3.413 1.00 98.81 94 THR A N 1
ATOM 715 C CA . THR A 1 94 ? -6.226 -5.647 -3.911 1.00 98.81 94 THR A CA 1
ATOM 716 C C . THR A 1 94 ? -4.709 -5.739 -4.002 1.00 98.81 94 THR A C 1
ATOM 718 O O . THR A 1 94 ? -4.077 -5.038 -4.795 1.00 98.81 94 THR A O 1
ATOM 721 N N . SER A 1 95 ? -4.118 -6.593 -3.175 1.00 98.38 95 SER A N 1
ATOM 722 C CA . SER A 1 95 ? -2.678 -6.804 -3.099 1.00 98.38 95 SER A CA 1
ATOM 723 C C . SER A 1 95 ? -2.151 -7.822 -4.101 1.00 98.38 95 SER A C 1
ATOM 725 O O . SER A 1 95 ? -0.975 -7.750 -4.427 1.00 98.38 95 SER A O 1
ATOM 727 N N . ASN A 1 96 ? -2.967 -8.748 -4.603 1.00 98.56 96 ASN A N 1
ATOM 728 C CA . ASN A 1 96 ? -2.577 -9.833 -5.506 1.00 98.56 96 ASN A CA 1
ATOM 729 C C . ASN A 1 96 ? -1.301 -10.558 -5.038 1.00 98.56 96 ASN A C 1
ATOM 731 O O . ASN A 1 96 ? -0.354 -10.766 -5.801 1.00 98.56 96 ASN A O 1
ATOM 735 N N . ASP A 1 97 ? -1.274 -10.900 -3.746 1.00 97.81 97 ASP A N 1
ATOM 736 C CA . ASP A 1 97 ? -0.153 -11.517 -3.020 1.00 97.81 97 ASP A CA 1
ATOM 737 C C . ASP A 1 97 ? 1.125 -10.668 -2.881 1.00 97.81 97 ASP A C 1
ATOM 739 O O . ASP A 1 97 ? 2.129 -11.141 -2.338 1.00 97.81 97 ASP A O 1
ATOM 743 N N . VAL A 1 98 ? 1.100 -9.402 -3.299 1.00 98.56 98 VAL A N 1
ATOM 744 C CA . VAL A 1 98 ? 2.235 -8.484 -3.169 1.00 98.56 98 VAL A CA 1
ATOM 745 C C . VAL A 1 98 ? 2.462 -8.125 -1.706 1.00 98.56 98 VAL A C 1
ATOM 747 O O . VAL A 1 98 ? 1.577 -7.634 -1.003 1.00 98.56 98 VAL A O 1
ATOM 750 N N . LYS A 1 99 ? 3.700 -8.326 -1.250 1.00 98.44 99 LYS A N 1
ATOM 751 C CA . LYS A 1 99 ? 4.152 -7.844 0.054 1.00 98.44 99 LYS A CA 1
ATOM 752 C C . LYS A 1 99 ? 4.384 -6.337 -0.019 1.00 98.44 99 LYS A C 1
ATOM 754 O O . LYS A 1 99 ? 5.313 -5.886 -0.685 1.00 98.44 99 LYS A O 1
ATOM 759 N N . ILE A 1 100 ? 3.582 -5.582 0.719 1.00 98.12 100 ILE A N 1
ATOM 760 C CA . ILE A 1 100 ? 3.699 -4.129 0.817 1.00 98.12 100 ILE A CA 1
ATOM 761 C C . ILE A 1 100 ? 4.870 -3.809 1.743 1.00 98.12 100 ILE A C 1
ATOM 763 O O . ILE A 1 100 ? 4.797 -4.043 2.951 1.00 98.12 100 ILE A O 1
ATOM 767 N N . GLN A 1 101 ? 5.982 -3.326 1.192 1.00 97.06 101 GLN A N 1
ATOM 768 C CA . GLN A 1 101 ? 7.058 -2.761 2.005 1.00 97.06 101 GLN A CA 1
ATOM 769 C C . GLN A 1 101 ? 6.767 -1.297 2.347 1.00 97.06 101 GLN A C 1
ATOM 771 O O . GLN A 1 101 ? 5.965 -0.654 1.675 1.00 97.06 101 GLN A O 1
ATOM 776 N N . GLY A 1 102 ? 7.411 -0.799 3.404 1.00 96.69 102 GLY A N 1
ATOM 777 C CA . GLY A 1 102 ? 7.158 0.538 3.923 1.00 96.69 102 GLY A CA 1
ATOM 778 C C . GLY A 1 102 ? 5.949 0.612 4.851 1.00 96.69 102 GLY A C 1
ATOM 779 O O . GLY A 1 102 ? 5.115 -0.296 4.921 1.00 96.69 102 GLY A O 1
ATOM 780 N N . ASN A 1 103 ? 5.882 1.702 5.609 1.00 96.31 103 ASN A N 1
ATOM 781 C CA . ASN A 1 103 ? 4.795 1.927 6.554 1.00 96.31 103 ASN A CA 1
ATOM 782 C C . ASN A 1 103 ? 3.518 2.310 5.804 1.00 96.31 103 ASN A C 1
ATOM 784 O O . ASN A 1 103 ? 3.555 3.082 4.845 1.00 96.31 103 ASN A O 1
ATOM 788 N N . THR A 1 104 ? 2.385 1.786 6.265 1.00 97.38 104 THR A N 1
ATOM 789 C CA . THR A 1 104 ? 1.069 2.099 5.701 1.00 97.38 104 THR A CA 1
ATOM 790 C C . THR A 1 104 ? 0.237 2.879 6.709 1.00 97.38 104 THR A C 1
ATOM 792 O O . THR A 1 104 ? 0.156 2.490 7.873 1.00 97.38 104 THR A O 1
ATOM 795 N N . THR A 1 105 ? -0.419 3.951 6.272 1.00 95.81 105 THR A N 1
ATOM 796 C CA . THR A 1 105 ? -1.345 4.718 7.113 1.00 95.81 105 THR A CA 1
ATOM 797 C C . THR A 1 105 ? -2.729 4.764 6.487 1.00 95.81 105 THR A C 1
ATOM 799 O O . THR A 1 105 ? -2.861 5.085 5.312 1.00 95.81 105 THR A O 1
ATOM 802 N N . PHE A 1 106 ? -3.763 4.508 7.281 1.00 94.94 106 PHE A N 1
ATOM 803 C CA . PHE A 1 106 ? -5.161 4.748 6.923 1.00 94.94 106 PHE A CA 1
ATOM 804 C C . PHE A 1 106 ? -5.679 5.938 7.729 1.00 94.94 106 PHE A C 1
ATOM 806 O O . PHE A 1 106 ? -5.689 5.893 8.964 1.00 94.94 106 PHE A O 1
ATOM 813 N N . SER A 1 107 ? -6.073 7.009 7.036 1.00 92.38 107 SER A N 1
ATOM 814 C CA . SER A 1 107 ? -6.499 8.261 7.666 1.00 92.38 107 SER A CA 1
ATOM 815 C C . SER A 1 107 ? -7.575 8.973 6.856 1.00 92.38 107 SER A C 1
ATOM 817 O O . SER A 1 107 ? -7.375 9.318 5.699 1.00 92.38 107 SER A O 1
ATOM 819 N N . GLY A 1 108 ? -8.721 9.235 7.468 1.00 92.19 108 GLY A N 1
ATOM 820 C CA . GLY A 1 108 ? -9.822 9.971 6.851 1.00 92.19 108 GLY A CA 1
ATOM 821 C C . GLY A 1 108 ? -11.156 9.519 7.422 1.00 92.19 108 GLY A C 1
ATOM 822 O O . GLY A 1 108 ? -11.202 8.580 8.208 1.00 92.19 108 GLY A O 1
ATOM 823 N N . ILE A 1 109 ? -12.245 10.192 7.061 1.00 93.25 109 ILE A N 1
ATOM 824 C CA . ILE A 1 109 ? -13.596 9.796 7.504 1.00 93.25 109 ILE A CA 1
ATOM 825 C C . ILE A 1 109 ? -14.208 8.688 6.630 1.00 93.25 109 ILE A C 1
ATOM 827 O O . ILE A 1 109 ? -15.305 8.217 6.919 1.00 93.25 109 ILE A O 1
ATOM 831 N N . GLY A 1 110 ? -13.510 8.286 5.565 1.00 94.69 110 GLY A N 1
ATOM 832 C CA . GLY A 1 110 ? -13.941 7.263 4.625 1.00 94.69 110 GLY A CA 1
ATOM 833 C C . GLY A 1 110 ? -13.788 5.830 5.136 1.00 94.69 110 GLY A C 1
ATOM 834 O O . GLY A 1 110 ? -13.769 5.546 6.341 1.00 94.69 110 GLY A O 1
ATOM 835 N N . GLY A 1 111 ? -13.695 4.897 4.191 1.00 96.25 111 GLY A N 1
ATOM 836 C CA . GLY A 1 111 ? -13.554 3.482 4.490 1.00 96.25 111 GLY A CA 1
ATOM 837 C C . GLY A 1 111 ? -12.861 2.676 3.401 1.00 96.25 111 GLY A C 1
ATOM 838 O O . GLY A 1 111 ? -12.955 2.992 2.215 1.00 96.25 111 GLY A O 1
ATOM 839 N N . TRP A 1 112 ? -12.196 1.615 3.839 1.00 98.31 112 TRP A N 1
ATOM 840 C CA . TRP A 1 112 ? -11.363 0.736 3.031 1.00 98.31 112 TRP A CA 1
ATOM 841 C C . TRP A 1 112 ? -11.744 -0.720 3.253 1.00 98.31 112 TRP A C 1
ATOM 843 O O . TRP A 1 112 ? -11.999 -1.130 4.386 1.00 98.31 112 TRP A O 1
ATOM 853 N N . ILE A 1 113 ? -11.777 -1.490 2.171 1.00 98.62 113 ILE A N 1
ATOM 854 C CA . ILE A 1 113 ? -12.136 -2.903 2.144 1.00 98.62 113 ILE A CA 1
ATOM 855 C C . ILE A 1 113 ? -10.962 -3.670 1.539 1.00 98.62 113 ILE A C 1
ATOM 857 O O . ILE A 1 113 ? -10.546 -3.383 0.416 1.00 98.62 113 ILE A O 1
ATOM 861 N N . LEU A 1 114 ? -10.430 -4.642 2.276 1.00 98.50 114 LEU A N 1
ATOM 862 C CA . LEU A 1 114 ? -9.438 -5.569 1.733 1.00 98.50 114 LEU A CA 1
ATOM 863 C C . LEU A 1 114 ? -10.150 -6.578 0.822 1.00 98.50 114 LEU A C 1
ATOM 865 O O . LEU A 1 114 ? -11.079 -7.256 1.249 1.00 98.50 114 LEU A O 1
ATOM 869 N N . ASN A 1 115 ? -9.760 -6.663 -0.445 1.00 98.56 115 ASN A N 1
ATOM 870 C CA . ASN A 1 115 ? -10.321 -7.648 -1.374 1.00 98.56 115 ASN A CA 1
ATOM 871 C C . ASN A 1 115 ? -9.653 -9.021 -1.217 1.00 98.56 115 ASN A C 1
ATOM 873 O O . ASN A 1 115 ? -10.279 -10.056 -1.423 1.00 98.56 115 ASN A O 1
ATOM 877 N N . ASP A 1 116 ? -8.385 -9.016 -0.819 1.00 98.62 116 ASP A N 1
ATOM 878 C CA . ASP A 1 116 ? -7.536 -10.177 -0.586 1.00 98.62 116 ASP A CA 1
ATOM 879 C C . ASP A 1 116 ? -6.616 -9.951 0.629 1.00 98.62 116 ASP A C 1
ATOM 881 O O . ASP A 1 116 ? -6.765 -8.983 1.383 1.00 98.62 116 ASP A O 1
ATOM 885 N N . LYS A 1 117 ? -5.680 -10.880 0.862 1.00 97.81 117 LYS A N 1
ATOM 886 C CA . LYS A 1 117 ? -4.743 -10.789 1.985 1.00 97.81 117 LYS A CA 1
ATOM 887 C C . LYS A 1 117 ? -3.878 -9.530 1.891 1.00 97.81 117 LYS A C 1
ATOM 889 O O . LYS A 1 117 ? -3.255 -9.267 0.865 1.00 97.81 117 LYS A O 1
ATOM 894 N N . PHE A 1 118 ? -3.710 -8.836 3.013 1.00 98.44 118 PHE A N 1
ATOM 895 C CA . PHE A 1 118 ? -2.747 -7.740 3.125 1.00 98.44 118 PHE A CA 1
ATOM 896 C C . PHE A 1 118 ? -1.525 -8.193 3.930 1.00 98.44 118 PHE A C 1
ATOM 898 O O . PHE A 1 118 ? -1.642 -8.649 5.071 1.00 98.44 118 PHE A O 1
ATOM 905 N N . SER A 1 119 ? -0.326 -8.049 3.360 1.00 98.19 119 SER A N 1
ATOM 906 C CA . SER A 1 119 ? 0.915 -8.514 3.989 1.00 98.19 119 SER A CA 1
ATOM 907 C C . SER A 1 119 ? 1.986 -7.427 4.039 1.00 98.19 119 SER A C 1
ATOM 909 O O . SER A 1 119 ? 2.512 -7.001 3.013 1.00 98.19 119 SER A O 1
ATOM 911 N N . SER A 1 120 ? 2.353 -7.026 5.255 1.00 97.94 120 SER A N 1
ATOM 912 C CA . SER A 1 120 ? 3.467 -6.128 5.568 1.00 97.94 120 SER A CA 1
ATOM 913 C C . SER A 1 120 ? 4.175 -6.549 6.877 1.00 97.94 120 SER A C 1
ATOM 915 O O . SER A 1 120 ? 4.279 -5.779 7.830 1.00 97.94 120 SER A O 1
ATOM 917 N N . PRO A 1 121 ? 4.699 -7.788 6.979 1.00 97.50 121 PRO A N 1
ATOM 918 C CA . PRO A 1 121 ? 5.183 -8.378 8.239 1.00 97.50 121 PRO A CA 1
ATOM 919 C C . PRO A 1 121 ? 6.361 -7.644 8.899 1.00 97.50 121 PRO A C 1
ATOM 921 O O . PRO A 1 121 ? 6.673 -7.917 10.057 1.00 97.50 121 PRO A O 1
ATOM 924 N N . ALA A 1 122 ? 7.041 -6.762 8.160 1.00 96.81 122 ALA A N 1
ATOM 925 C CA . ALA A 1 122 ? 8.200 -6.002 8.623 1.00 96.81 122 ALA A CA 1
ATOM 926 C C . ALA A 1 122 ? 7.896 -4.514 8.871 1.00 96.81 122 ALA A C 1
ATOM 928 O O . ALA A 1 122 ? 8.780 -3.805 9.356 1.00 96.81 122 ALA A O 1
ATOM 929 N N . ASN A 1 123 ? 6.679 -4.049 8.571 1.00 96.50 123 ASN A N 1
ATOM 930 C CA . ASN A 1 123 ? 6.325 -2.635 8.645 1.00 96.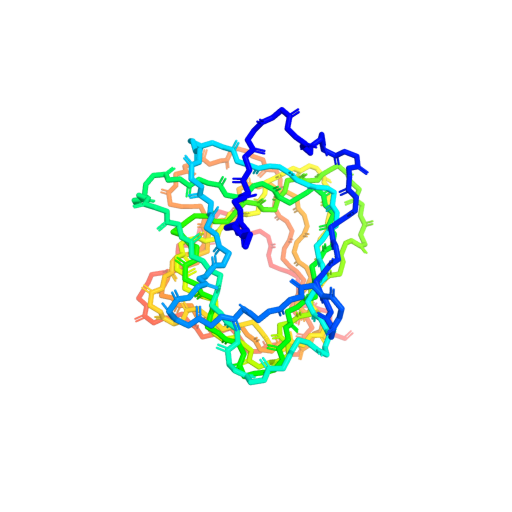50 123 ASN A CA 1
ATOM 931 C C . ASN A 1 123 ? 5.031 -2.413 9.421 1.00 96.50 123 ASN A C 1
ATOM 933 O O . ASN A 1 123 ? 4.281 -3.343 9.743 1.00 96.50 123 ASN A O 1
ATOM 937 N N . ASP A 1 124 ? 4.814 -1.149 9.744 1.00 95.06 124 ASP A N 1
ATOM 938 C CA . ASP A 1 124 ? 3.749 -0.731 10.632 1.00 95.06 124 ASP A CA 1
ATOM 939 C C . ASP A 1 124 ? 2.511 -0.358 9.814 1.00 95.06 124 ASP A C 1
ATOM 941 O O . ASP A 1 124 ? 2.616 0.250 8.744 1.00 95.06 124 ASP A O 1
ATOM 945 N N . LEU A 1 125 ? 1.333 -0.707 10.336 1.00 95.19 125 LEU A N 1
ATOM 946 C CA . LEU A 1 125 ? 0.064 -0.168 9.860 1.00 95.19 125 LEU A CA 1
ATOM 947 C C . LEU A 1 125 ? -0.503 0.770 10.923 1.00 95.19 125 LEU A C 1
ATOM 949 O O . LEU A 1 125 ? -0.983 0.340 11.977 1.00 95.19 125 LEU A O 1
ATOM 953 N N . ASN A 1 126 ? -0.478 2.059 10.601 1.00 92.31 126 ASN A N 1
ATOM 954 C CA . ASN A 1 126 ? -1.070 3.114 11.403 1.00 92.31 126 ASN A CA 1
ATOM 955 C C . ASN A 1 126 ? -2.512 3.344 10.964 1.00 92.31 126 ASN A C 1
ATOM 957 O O . ASN A 1 126 ? -2.772 3.852 9.877 1.00 92.31 126 ASN A O 1
ATOM 961 N N . PHE A 1 127 ? -3.473 2.997 11.811 1.00 91.19 127 PHE A N 1
ATOM 962 C CA . PHE A 1 127 ? -4.876 3.296 11.546 1.00 91.19 127 PHE A CA 1
ATOM 963 C C . PHE A 1 127 ? -5.347 4.379 12.506 1.00 91.19 127 PHE A C 1
ATOM 965 O O . PHE A 1 127 ? -5.483 4.136 13.706 1.00 91.19 127 PHE A O 1
ATOM 972 N N . THR A 1 128 ? -5.535 5.589 11.979 1.00 89.50 128 THR A N 1
ATOM 973 C CA . THR A 1 128 ? -5.685 6.806 12.789 1.00 89.50 128 THR A CA 1
ATOM 974 C C . THR A 1 128 ? -7.107 7.367 12.786 1.00 89.50 128 THR A C 1
ATOM 976 O O . THR A 1 128 ? -7.510 7.967 13.782 1.00 89.50 128 THR A O 1
ATOM 979 N N . ASN A 1 129 ? -7.883 7.148 11.719 1.00 89.75 129 ASN A N 1
ATOM 980 C CA . ASN A 1 129 ? -9.283 7.570 11.591 1.00 89.75 129 ASN A CA 1
ATOM 981 C C . ASN A 1 129 ? -9.985 6.786 10.463 1.00 89.75 129 ASN A C 1
ATOM 983 O O . ASN A 1 129 ? -9.326 6.435 9.482 1.00 89.75 129 ASN A O 1
ATOM 987 N N . GLY A 1 130 ? -11.296 6.556 10.579 1.00 92.62 130 GLY A N 1
ATOM 988 C CA . GLY A 1 130 ? -12.142 5.992 9.519 1.00 92.62 130 GLY A CA 1
ATOM 989 C C . GLY A 1 130 ? -12.550 4.536 9.742 1.00 92.62 130 GLY A C 1
ATOM 990 O O . GLY A 1 130 ? -12.660 4.066 10.878 1.00 92.62 130 GLY A O 1
ATOM 991 N N . ASN A 1 131 ? -12.794 3.814 8.645 1.00 94.81 131 ASN A N 1
ATOM 992 C CA . ASN A 1 131 ? -13.292 2.437 8.664 1.00 94.81 131 ASN A CA 1
ATOM 993 C C . ASN A 1 131 ? -12.356 1.498 7.891 1.00 94.81 131 ASN A C 1
ATOM 995 O O . ASN A 1 131 ? -12.183 1.658 6.688 1.00 94.81 131 ASN A O 1
ATOM 999 N N . LEU A 1 132 ? -11.794 0.486 8.550 1.00 95.69 13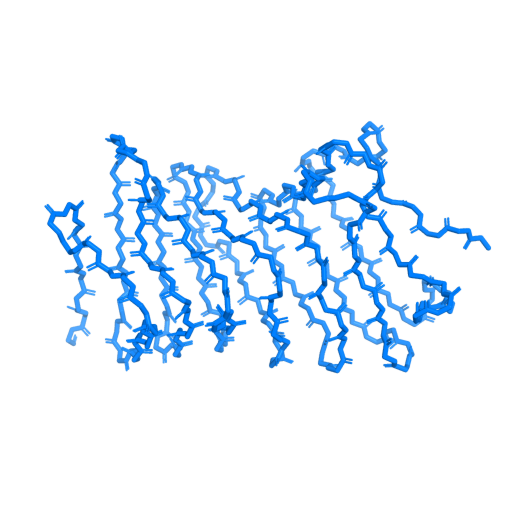2 LEU A N 1
ATOM 1000 C CA . LEU A 1 132 ? -11.043 -0.585 7.894 1.00 95.69 132 LEU A CA 1
ATOM 1001 C C . LEU A 1 132 ? -11.839 -1.886 7.998 1.00 95.69 132 LEU A C 1
ATOM 1003 O O . LEU A 1 132 ? -12.065 -2.406 9.091 1.00 95.69 132 LEU A O 1
ATOM 1007 N N . ASN A 1 133 ? -12.280 -2.410 6.861 1.00 97.44 133 ASN A N 1
ATOM 1008 C CA . ASN A 1 133 ? -12.946 -3.697 6.750 1.00 97.44 133 ASN A CA 1
ATOM 1009 C C . ASN A 1 133 ? -11.985 -4.714 6.133 1.00 97.44 133 ASN A C 1
ATOM 1011 O O . ASN A 1 133 ? -11.584 -4.593 4.979 1.00 97.44 133 ASN A O 1
ATOM 1015 N N . THR A 1 134 ? -11.626 -5.729 6.908 1.00 97.25 134 THR A N 1
ATOM 1016 C CA . THR A 1 134 ? -10.752 -6.809 6.434 1.00 97.25 134 THR A CA 1
ATOM 1017 C C . THR A 1 134 ? -11.475 -7.802 5.527 1.00 97.25 134 THR A C 1
ATOM 1019 O O . THR A 1 134 ? -10.806 -8.574 4.861 1.00 97.25 134 THR A O 1
ATOM 1022 N N . ASN A 1 135 ? -12.813 -7.784 5.473 1.00 97.50 135 ASN A N 1
ATOM 1023 C CA . ASN A 1 135 ? -13.621 -8.583 4.544 1.00 97.50 135 ASN A CA 1
ATOM 1024 C C . ASN A 1 135 ? -13.285 -10.088 4.554 1.00 97.50 135 ASN A C 1
ATOM 1026 O O . ASN A 1 135 ? -13.210 -10.729 3.507 1.00 97.50 135 ASN A O 1
ATOM 1030 N N . ASN A 1 136 ? -13.064 -10.653 5.745 1.00 97.06 136 ASN A N 1
ATOM 1031 C CA . ASN A 1 136 ? -12.633 -12.043 5.944 1.00 97.06 136 ASN A CA 1
ATOM 1032 C C . ASN A 1 136 ? -11.233 -12.378 5.388 1.00 97.06 136 ASN A C 1
ATOM 1034 O O . ASN A 1 136 ? -10.886 -13.554 5.286 1.00 97.06 136 ASN A O 1
ATOM 1038 N N . GLN A 1 137 ? -10.426 -11.374 5.038 1.00 98.12 137 GLN A N 1
ATOM 1039 C CA . GLN A 1 137 ? -9.068 -11.544 4.538 1.00 98.12 137 GLN A CA 1
ATOM 1040 C C . GLN A 1 137 ? -8.021 -11.425 5.651 1.00 98.12 137 GLN A C 1
ATOM 1042 O O . GLN A 1 137 ? -8.105 -10.539 6.508 1.00 98.12 137 GLN A O 1
ATOM 1047 N N . PRO A 1 138 ? -6.980 -12.276 5.638 1.00 97.38 138 PRO A N 1
ATOM 1048 C CA . PRO A 1 138 ? -5.935 -12.213 6.643 1.00 97.38 138 PRO A CA 1
ATOM 1049 C C . PRO A 1 138 ? -5.070 -10.956 6.486 1.00 97.38 138 PRO A C 1
ATOM 1051 O O . PRO A 1 138 ? -4.797 -10.484 5.378 1.00 97.38 138 PRO A O 1
ATOM 1054 N N . LEU A 1 139 ? -4.592 -10.448 7.622 1.00 96.75 139 LEU A N 1
ATOM 1055 C CA . LEU A 1 139 ? -3.736 -9.266 7.714 1.00 96.75 139 LEU A CA 1
ATOM 1056 C C . LEU A 1 139 ? -2.475 -9.615 8.507 1.00 96.75 139 LEU A C 1
ATOM 1058 O O . LEU A 1 139 ? -2.568 -10.019 9.663 1.00 96.75 139 LEU A O 1
ATOM 1062 N N . THR A 1 140 ? -1.289 -9.450 7.921 1.00 98.00 140 THR A N 1
ATOM 1063 C CA . THR A 1 140 ? -0.011 -9.721 8.608 1.00 98.00 140 THR A CA 1
ATOM 1064 C C . THR A 1 140 ? 0.860 -8.477 8.664 1.00 98.00 140 THR A C 1
ATOM 1066 O O . THR A 1 140 ? 1.194 -7.921 7.621 1.00 98.00 140 THR A O 1
ATOM 1069 N N . LEU A 1 141 ? 1.273 -8.063 9.863 1.00 97.25 141 LEU A N 1
ATOM 1070 C CA . LEU A 1 141 ? 1.944 -6.784 10.114 1.00 97.25 141 LEU A CA 1
ATOM 1071 C C . LEU A 1 141 ? 3.035 -6.900 11.179 1.00 97.25 141 LEU A C 1
ATOM 1073 O O . LEU A 1 141 ? 3.036 -7.835 11.979 1.00 97.25 141 LEU A O 1
ATOM 1077 N N . LYS A 1 142 ? 3.932 -5.912 11.251 1.00 95.81 142 LYS A N 1
ATOM 1078 C CA . LYS A 1 142 ? 4.852 -5.782 12.391 1.00 95.81 142 LYS A CA 1
ATOM 1079 C C . LYS A 1 142 ? 4.160 -5.163 13.599 1.00 95.81 142 LYS A C 1
ATOM 1081 O O . LYS A 1 142 ? 4.156 -5.762 14.670 1.00 95.81 142 LYS A O 1
ATOM 1086 N N . ASN A 1 143 ? 3.574 -3.985 13.414 1.00 93.31 143 ASN A N 1
ATOM 1087 C CA . ASN A 1 143 ? 2.800 -3.274 14.424 1.00 93.31 143 ASN A CA 1
ATOM 1088 C C . ASN A 1 143 ? 1.436 -2.873 13.843 1.00 93.31 143 ASN A C 1
ATOM 1090 O O . ASN A 1 143 ? 1.344 -2.575 12.650 1.00 93.31 143 ASN A O 1
ATOM 1094 N N . PHE A 1 144 ? 0.394 -2.842 14.676 1.00 91.44 144 PHE A N 1
ATOM 1095 C CA . PHE A 1 144 ? -0.943 -2.394 14.275 1.00 91.44 144 PHE A CA 1
ATOM 1096 C C . PHE A 1 144 ? -1.559 -1.449 15.304 1.00 91.44 144 PHE A C 1
ATOM 1098 O O . PHE A 1 144 ? -1.599 -1.753 16.494 1.00 91.44 144 PHE A O 1
ATOM 1105 N N . GLY A 1 145 ? -2.105 -0.334 14.828 1.00 79.69 145 GLY A N 1
ATOM 1106 C CA . GLY A 1 145 ? -2.785 0.671 15.642 1.00 79.69 145 GLY A CA 1
ATOM 1107 C C . GLY A 1 145 ? -2.181 2.052 15.418 1.00 79.69 145 GLY A C 1
ATOM 1108 O O . GLY A 1 145 ? -1.167 2.175 14.737 1.00 79.69 145 GLY A O 1
ATOM 1109 N N . PRO A 1 146 ? -2.784 3.120 15.950 1.00 68.75 146 PRO A N 1
ATOM 1110 C CA . PRO A 1 146 ? -2.088 4.390 15.975 1.00 68.75 146 PRO A CA 1
ATOM 1111 C C . PRO A 1 146 ? -0.887 4.262 16.916 1.00 68.75 146 PRO A C 1
ATOM 1113 O O . PRO A 1 146 ? -1.065 4.048 18.116 1.00 68.75 146 PRO A O 1
ATOM 1116 N N . LEU A 1 147 ? 0.329 4.389 16.381 1.00 58.41 147 LEU A N 1
ATOM 1117 C CA . LEU A 1 147 ? 1.514 4.606 17.217 1.00 58.41 147 LEU A CA 1
ATOM 1118 C C . LEU A 1 147 ? 1.410 5.952 17.956 1.00 58.41 147 LEU A C 1
ATOM 1120 O O . LEU A 1 147 ? 1.823 6.062 19.110 1.00 58.41 147 LEU A O 1
ATOM 1124 N N . ASP A 1 148 ? 0.722 6.917 17.337 1.00 55.25 148 ASP A N 1
ATOM 1125 C CA . ASP A 1 148 ? 0.526 8.272 17.842 1.00 55.25 148 ASP A CA 1
ATOM 1126 C C . ASP A 1 148 ? -0.971 8.535 18.010 1.00 55.25 148 ASP A C 1
ATOM 1128 O O . ASP A 1 148 ? -1.744 8.265 17.096 1.00 55.25 148 ASP A O 1
ATOM 1132 N N . LYS A 1 149 ? -1.380 9.052 19.176 1.00 53.88 149 LYS A N 1
ATOM 1133 C CA . LYS A 1 149 ? -2.758 9.224 19.690 1.00 53.88 149 LYS A CA 1
ATOM 1134 C C . LYS A 1 149 ? -3.744 9.964 18.755 1.00 53.88 149 LYS A C 1
ATOM 1136 O O . LYS A 1 149 ? -4.246 11.031 19.100 1.00 53.88 149 LYS A O 1
ATOM 1141 N N . GLY A 1 150 ? -4.067 9.408 17.592 1.00 56.06 150 GLY A N 1
ATOM 1142 C CA . GLY A 1 150 ? -5.121 9.910 16.721 1.00 56.06 150 GLY A CA 1
ATOM 1143 C C . GLY A 1 150 ? -6.458 9.879 17.460 1.00 56.06 150 GLY A C 1
ATOM 1144 O O . GLY A 1 150 ? -6.885 8.830 17.944 1.00 56.06 150 GLY A O 1
ATOM 1145 N N . THR A 1 151 ? -7.108 11.036 17.572 1.00 60.97 151 THR A N 1
ATOM 1146 C CA . THR A 1 151 ? -8.398 11.216 18.262 1.00 60.97 151 THR A CA 1
ATOM 1147 C C . THR A 1 151 ? -9.603 10.869 17.384 1.00 60.97 151 THR A C 1
ATOM 1149 O O . THR A 1 151 ? -10.740 10.955 17.842 1.00 60.97 151 THR A O 1
ATOM 1152 N N . GLY A 1 152 ? -9.368 10.471 16.128 1.00 72.25 152 GLY A N 1
ATOM 1153 C CA . GLY A 1 152 ? -10.409 10.085 15.181 1.00 72.25 152 GLY A CA 1
ATOM 1154 C C . GLY A 1 152 ? -11.114 8.782 15.567 1.00 72.25 152 GLY A C 1
ATOM 1155 O O . GLY A 1 152 ? -10.511 7.867 16.143 1.00 72.25 152 GLY A O 1
ATOM 1156 N N . ALA A 1 153 ? -12.401 8.694 15.223 1.00 83.00 153 ALA A N 1
ATOM 1157 C CA . ALA A 1 153 ? -13.175 7.469 15.365 1.00 83.00 153 ALA A CA 1
ATOM 1158 C C . ALA A 1 153 ? -12.610 6.394 14.424 1.00 83.00 153 ALA A C 1
ATOM 1160 O O . ALA A 1 153 ? -12.414 6.634 13.234 1.00 83.00 153 ALA A O 1
ATOM 1161 N N . ARG A 1 154 ? -12.331 5.205 14.964 1.00 88.50 154 ARG A N 1
ATOM 1162 C CA . ARG A 1 154 ? -11.739 4.080 14.228 1.00 88.50 154 ARG A CA 1
ATOM 1163 C C . ARG A 1 154 ? -12.633 2.859 14.356 1.00 88.50 154 ARG A C 1
ATOM 1165 O O . ARG A 1 154 ? -12.842 2.374 15.468 1.00 88.50 154 ARG A O 1
ATOM 1172 N N . THR A 1 155 ? -13.096 2.344 13.223 1.00 91.56 155 THR A N 1
ATOM 1173 C CA . THR A 1 155 ? -13.875 1.103 13.146 1.00 91.56 155 THR A CA 1
ATOM 1174 C C . THR A 1 155 ? -13.061 0.039 12.425 1.00 91.56 155 THR A C 1
ATOM 1176 O O . THR A 1 155 ? -12.719 0.216 11.257 1.00 91.56 155 THR A O 1
ATOM 1179 N N . LEU A 1 156 ? -12.777 -1.079 13.096 1.00 92.69 156 LEU A N 1
ATOM 1180 C CA . LEU A 1 156 ? -12.227 -2.279 12.460 1.00 92.69 156 LEU A CA 1
ATOM 1181 C C . LEU A 1 156 ? -13.295 -3.357 12.359 1.00 92.69 156 LEU A C 1
ATOM 1183 O O . LEU A 1 156 ? -13.835 -3.791 13.378 1.00 92.69 156 LEU A O 1
ATOM 1187 N N . THR A 1 157 ? -13.567 -3.794 11.132 1.00 94.88 157 THR A N 1
ATOM 1188 C CA . THR A 1 157 ? -14.481 -4.904 10.842 1.00 94.88 157 THR A CA 1
ATOM 1189 C C . THR A 1 157 ? -13.663 -6.129 10.450 1.00 94.88 157 THR A C 1
ATOM 1191 O O . THR A 1 157 ? -12.920 -6.100 9.464 1.00 94.88 157 THR A O 1
ATOM 1194 N N . LEU A 1 158 ? -13.759 -7.188 11.258 1.00 90.19 158 LEU A N 1
ATOM 1195 C CA . LEU A 1 158 ? -12.933 -8.389 11.104 1.00 90.19 158 LEU A CA 1
ATOM 1196 C C . LEU A 1 158 ? -13.610 -9.507 10.309 1.00 90.19 158 LEU A C 1
ATOM 1198 O O . LEU A 1 158 ? -12.944 -10.176 9.530 1.00 90.19 158 LEU A O 1
ATOM 1202 N N . GLY A 1 159 ? -14.910 -9.740 10.503 1.00 89.12 159 GLY A N 1
ATOM 1203 C CA . GLY A 1 159 ? -15.511 -11.007 10.069 1.00 89.12 159 GLY A CA 1
ATOM 1204 C C . GLY A 1 159 ? -14.695 -12.202 10.591 1.00 89.12 159 GLY A C 1
ATOM 1205 O O . GLY A 1 159 ? -14.335 -12.224 11.767 1.00 89.12 159 GLY A O 1
ATOM 1206 N N . ASN A 1 160 ? -14.337 -13.131 9.703 1.00 92.06 160 ASN A N 1
ATOM 1207 C CA . ASN A 1 160 ? -13.520 -14.322 9.982 1.00 92.06 160 ASN A CA 1
ATOM 1208 C C . ASN A 1 160 ? -12.000 -14.107 9.828 1.00 92.06 160 ASN A C 1
ATOM 1210 O O . ASN A 1 160 ? -11.234 -15.073 9.816 1.00 92.06 160 ASN A O 1
ATOM 1214 N N . SER A 1 161 ? -11.540 -12.866 9.663 1.00 95.44 161 SER A N 1
ATOM 1215 C CA . SER A 1 161 ? -10.128 -12.569 9.419 1.00 95.44 161 SER A CA 1
ATOM 1216 C C . SER A 1 161 ? -9.231 -12.924 10.601 1.00 95.44 161 SER A C 1
ATOM 1218 O O . SER A 1 161 ? -9.531 -12.614 11.755 1.00 95.44 161 SER A O 1
ATOM 1220 N N . ILE A 1 162 ? -8.051 -13.460 10.292 1.00 94.50 162 ILE A N 1
ATOM 1221 C CA . ILE A 1 162 ? -6.948 -13.584 11.247 1.00 94.50 162 ILE A CA 1
ATOM 1222 C C . ILE A 1 162 ? -6.002 -12.400 11.044 1.00 94.50 162 ILE A C 1
ATOM 1224 O O . ILE A 1 162 ? -5.429 -12.228 9.966 1.00 94.50 162 ILE A O 1
ATOM 1228 N N . ILE A 1 163 ? -5.817 -11.596 12.094 1.00 94.00 163 ILE A N 1
ATOM 1229 C CA . ILE A 1 163 ? -4.776 -10.565 12.133 1.00 94.00 163 ILE A CA 1
ATOM 1230 C C . ILE A 1 163 ? -3.564 -11.117 12.882 1.00 94.00 163 ILE A C 1
ATOM 1232 O O . ILE A 1 163 ? -3.636 -11.420 14.071 1.00 94.00 163 ILE A O 1
ATOM 1236 N N . THR A 1 164 ? -2.431 -11.202 12.193 1.00 96.12 164 THR A N 1
ATOM 1237 C CA . THR A 1 164 ? -1.134 -11.558 12.767 1.00 96.12 164 THR A CA 1
ATOM 1238 C C . THR A 1 164 ? -0.293 -10.299 12.941 1.00 96.12 164 THR A C 1
ATOM 1240 O O . THR A 1 164 ? 0.098 -9.665 11.960 1.00 96.12 164 THR A O 1
ATOM 1243 N N . VAL A 1 165 ? 0.011 -9.945 14.189 1.00 95.62 165 VAL A N 1
ATOM 1244 C CA . VAL A 1 165 ? 0.888 -8.816 14.526 1.00 95.62 165 VAL A CA 1
ATOM 1245 C C . VAL A 1 165 ? 2.162 -9.352 15.168 1.00 95.62 165 VAL A C 1
ATOM 1247 O O . VAL A 1 165 ? 2.110 -9.965 16.229 1.00 95.62 165 VAL A O 1
ATOM 1250 N N . ASN A 1 166 ? 3.308 -9.125 14.528 1.00 95.38 166 ASN A N 1
ATOM 1251 C CA . ASN A 1 166 ? 4.580 -9.738 14.924 1.00 95.38 166 ASN A CA 1
ATOM 1252 C C . ASN A 1 166 ? 5.252 -9.061 16.129 1.00 95.38 166 ASN A C 1
ATOM 1254 O O . ASN A 1 166 ? 6.206 -9.612 16.677 1.00 95.38 166 ASN A O 1
ATOM 1258 N N . ARG A 1 167 ? 4.825 -7.850 16.507 1.00 92.12 167 ARG A N 1
ATOM 1259 C CA . ARG A 1 167 ? 5.437 -7.086 17.600 1.00 92.12 167 ARG A CA 1
ATOM 1260 C C . ARG A 1 167 ? 4.405 -6.419 18.509 1.00 92.12 167 ARG A C 1
ATOM 1262 O O . ARG A 1 167 ? 4.117 -6.974 19.562 1.00 92.12 167 ARG A O 1
ATOM 1269 N N . ASN A 1 168 ? 3.857 -5.257 18.144 1.00 88.38 168 ASN A N 1
ATOM 1270 C CA . ASN A 1 168 ? 2.984 -4.488 19.039 1.00 88.38 168 ASN A CA 1
ATOM 1271 C C . ASN A 1 168 ? 1.597 -4.230 18.442 1.00 88.38 168 ASN A C 1
ATOM 1273 O O . ASN A 1 168 ? 1.469 -3.690 17.343 1.00 88.38 168 ASN A O 1
ATOM 1277 N N . TRP A 1 169 ? 0.561 -4.511 19.233 1.00 86.81 169 TRP A N 1
ATOM 1278 C CA . TRP A 1 169 ? -0.812 -4.067 18.994 1.00 86.81 169 TRP A CA 1
ATOM 1279 C C . TRP A 1 169 ? -1.383 -3.454 20.284 1.00 86.81 169 TRP A C 1
ATOM 1281 O O . TRP A 1 169 ? -1.846 -4.185 21.161 1.00 86.81 169 TRP A O 1
ATOM 1291 N N . PRO A 1 170 ? -1.346 -2.119 20.457 1.00 74.25 170 PRO A N 1
ATOM 1292 C CA . PRO A 1 170 ? -2.004 -1.459 21.582 1.00 74.25 170 PRO A CA 1
ATOM 1293 C C . PRO A 1 170 ? -3.533 -1.507 21.411 1.00 74.25 170 PRO A C 1
ATOM 1295 O O . PRO A 1 170 ? -4.127 -0.705 20.694 1.00 74.25 170 PRO A O 1
ATOM 1298 N N . ILE A 1 171 ? -4.186 -2.464 22.074 1.00 64.62 171 ILE A N 1
ATOM 1299 C CA . ILE A 1 171 ? -5.639 -2.714 21.968 1.00 64.62 171 ILE A CA 1
ATOM 1300 C C . ILE A 1 171 ? -6.488 -1.653 22.710 1.00 64.62 171 ILE A C 1
ATOM 1302 O O . ILE A 1 171 ? -7.684 -1.528 22.464 1.00 64.62 171 ILE A O 1
ATOM 1306 N N . SER A 1 172 ? -5.894 -0.822 23.574 1.00 58.53 172 SER A N 1
ATOM 1307 C CA . SER A 1 172 ? -6.611 0.023 24.550 1.00 58.53 172 SER A CA 1
ATOM 1308 C C . SER A 1 172 ? -7.437 1.196 23.991 1.00 58.53 172 SER A C 1
ATOM 1310 O O . SER A 1 172 ? -8.010 1.952 24.771 1.00 58.53 172 SER A O 1
ATOM 1312 N N . VAL A 1 173 ? -7.523 1.380 22.671 1.00 56.88 173 VAL A N 1
ATOM 1313 C CA . VAL A 1 173 ? -8.135 2.577 22.061 1.00 56.88 173 VAL A CA 1
ATOM 1314 C C . VAL A 1 173 ? -8.978 2.290 20.813 1.00 56.88 173 VAL A C 1
ATOM 1316 O O . VAL A 1 173 ? -9.240 3.217 20.050 1.00 56.88 173 VAL A O 1
ATOM 1319 N N . MET A 1 174 ? -9.391 1.046 20.552 1.00 66.19 174 MET A N 1
ATOM 1320 C CA . MET A 1 174 ? -10.033 0.686 19.281 1.00 66.19 174 MET A CA 1
ATOM 1321 C C . MET A 1 174 ? -11.330 -0.113 19.441 1.00 66.19 174 MET A C 1
ATOM 1323 O O . MET A 1 174 ? -11.353 -1.133 20.122 1.00 66.19 174 MET A O 1
ATOM 1327 N N . ALA A 1 175 ? -12.393 0.310 18.748 1.00 61.62 175 ALA A N 1
ATOM 1328 C CA . ALA A 1 175 ? -13.616 -0.475 18.624 1.00 61.62 175 ALA A CA 1
ATOM 1329 C C . ALA A 1 175 ? -13.423 -1.573 17.563 1.00 61.62 175 ALA A C 1
ATOM 1331 O O . ALA A 1 175 ? -13.307 -1.293 16.367 1.00 61.62 175 ALA A O 1
ATOM 1332 N N . VAL A 1 176 ? -13.384 -2.826 18.013 1.00 70.25 176 VAL A N 1
ATOM 1333 C CA . VAL A 1 176 ? -13.311 -4.013 17.152 1.00 70.25 176 VAL A CA 1
ATOM 1334 C C . VAL A 1 176 ? -14.709 -4.611 17.034 1.00 70.25 176 VAL A C 1
ATOM 1336 O O . VAL A 1 176 ? -15.330 -4.925 18.049 1.00 70.25 176 VAL A O 1
ATOM 1339 N N . ARG A 1 177 ? -15.216 -4.771 15.807 1.00 69.25 177 ARG A N 1
ATOM 1340 C CA . ARG A 1 177 ? -16.484 -5.464 15.541 1.00 69.25 177 ARG A CA 1
ATOM 1341 C C . ARG A 1 177 ? -16.214 -6.813 14.882 1.00 69.25 177 ARG A C 1
ATOM 1343 O O . ARG A 1 177 ? -15.651 -6.878 13.788 1.00 69.25 177 ARG A O 1
ATOM 1350 N N . GLN A 1 178 ? -16.651 -7.877 15.549 1.00 62.31 178 GLN A N 1
ATOM 1351 C CA . GLN A 1 178 ? -16.823 -9.192 14.942 1.00 62.31 178 GLN A CA 1
ATOM 1352 C C . GLN A 1 178 ? -18.281 -9.291 14.490 1.00 62.31 178 GLN A C 1
ATOM 1354 O O . GLN A 1 178 ? -19.194 -9.114 15.295 1.00 62.31 178 GLN A O 1
ATOM 1359 N N . SER A 1 179 ? -18.502 -9.474 13.194 1.00 56.34 179 SER A N 1
ATOM 1360 C CA . SER A 1 179 ? -19.815 -9.806 12.647 1.00 56.34 179 SER A CA 1
ATOM 1361 C C . SER A 1 179 ? -19.961 -11.327 12.703 1.00 56.34 179 SER A C 1
ATOM 1363 O O . SER A 1 179 ? -19.194 -12.012 12.025 1.00 56.34 179 SER A O 1
ATOM 1365 N N . LEU A 1 180 ? -20.868 -11.811 13.561 1.00 44.66 180 LEU A N 1
ATOM 1366 C CA . LEU A 1 180 ? -21.299 -13.214 13.633 1.00 44.66 180 LEU A CA 1
ATOM 1367 C C . LEU A 1 180 ? -22.213 -13.564 12.456 1.00 44.66 180 LEU A C 1
ATOM 1369 O O . LEU A 1 180 ? -22.970 -12.659 12.030 1.00 44.66 180 LEU A O 1
#

Radius of gyration: 15.82 Å; chains: 1; bounding box: 38×33×47 Å

Sequence (180 aa):
MEHQFQQDVYPPETIIFFNQFSGAISSASPVTVNTTTAECNNITWNGVAGTPLFNSANASNTLNIFGSSVWQTGMLYQVAVTNYRSTNIGNILTSNDVKIQGNTTFSGIG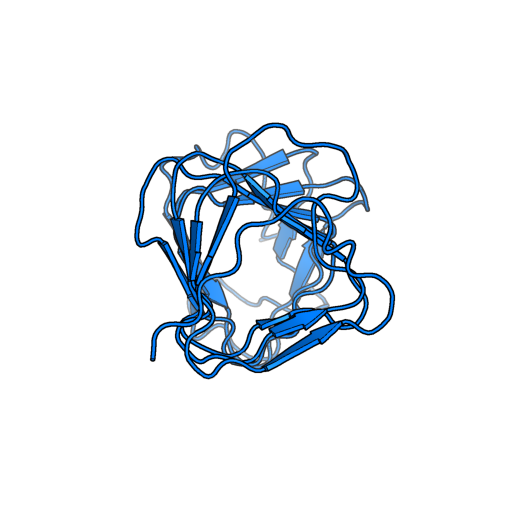GWILNDKFSSPANDLNFTNGNLNTNNQPLTLKNFGPLDKGTGARTLTLGNSIITVNRNWPISVMAVRQSL

pLDDT: mean 89.11, std 14.0, range [42.94, 98.81]

Foldseek 3Di:
DQQEFEPPPEPQAAEAEAACPNPQADPVRAHELEYLEGHYAEYEYYHRPDAGEYAYPDLNREYEHAAEYYDYPNYAAHYAEYEHEYQAEDGEYHCNPHAHEHEYEYDYQYEYEYPEAHHDQPYEYEYQAHEYEPPLHEYHYQEYYHPDNRPYAYEYEAANYHYHHNHYYPPPDHDYDHDD